Protein AF-A0A7V8Y6H7-F1 (afdb_monomer)

pLDDT: mean 75.38, std 18.02, range [31.42, 97.88]

Structure (mmCIF, N/CA/C/O backbone):
data_AF-A0A7V8Y6H7-F1
#
_entry.id   AF-A0A7V8Y6H7-F1
#
loop_
_atom_site.group_PDB
_atom_site.id
_atom_site.type_symbol
_atom_site.label_atom_id
_atom_site.label_alt_id
_atom_site.label_comp_id
_atom_site.label_asym_id
_atom_site.label_entity_id
_atom_site.label_seq_id
_atom_site.pdbx_PDB_ins_code
_atom_site.Cartn_x
_atom_site.Cartn_y
_atom_site.Cartn_z
_atom_site.occupancy
_atom_site.B_iso_or_equiv
_atom_site.auth_seq_id
_atom_site.auth_comp_id
_atom_site.auth_asym_id
_atom_site.auth_atom_id
_atom_site.pdbx_PDB_model_num
ATOM 1 N N . MET A 1 1 ? 19.768 -3.601 1.498 1.00 40.44 1 MET A N 1
ATOM 2 C CA . MET A 1 1 ? 18.995 -2.654 2.330 1.00 40.44 1 MET A CA 1
ATOM 3 C C . MET A 1 1 ? 17.861 -3.426 2.971 1.00 40.44 1 MET A C 1
ATOM 5 O O . MET A 1 1 ? 17.120 -4.079 2.246 1.00 40.44 1 MET A O 1
ATOM 9 N N . GLU A 1 2 ? 17.799 -3.439 4.300 1.00 31.42 2 GLU A N 1
ATOM 10 C CA . GLU A 1 2 ? 16.850 -4.248 5.075 1.00 31.42 2 GLU A CA 1
ATOM 11 C C . GLU A 1 2 ? 15.540 -3.498 5.346 1.00 31.42 2 GLU A C 1
ATOM 13 O O . GLU A 1 2 ? 15.508 -2.270 5.418 1.00 31.42 2 GLU A O 1
ATOM 18 N N . GLN A 1 3 ? 14.448 -4.254 5.481 1.00 32.84 3 GLN A N 1
ATOM 19 C CA . GLN A 1 3 ? 13.137 -3.726 5.846 1.00 32.84 3 GLN A CA 1
ATOM 20 C C . GLN A 1 3 ? 13.198 -3.147 7.274 1.00 32.84 3 GLN A C 1
ATOM 22 O O . GLN A 1 3 ? 13.633 -3.860 8.178 1.00 32.84 3 GLN A O 1
ATOM 27 N N . PRO A 1 4 ? 12.705 -1.919 7.522 1.00 41.75 4 PRO A N 1
ATOM 28 C CA . PRO A 1 4 ? 12.522 -1.424 8.882 1.00 41.75 4 PRO A CA 1
ATOM 29 C C . PRO A 1 4 ? 11.566 -2.356 9.639 1.00 41.75 4 PRO A C 1
ATOM 31 O O . PRO A 1 4 ? 10.412 -2.527 9.235 1.00 41.75 4 PRO A O 1
ATOM 34 N N . THR A 1 5 ? 12.055 -2.993 10.704 1.00 43.06 5 THR A N 1
ATOM 35 C CA . THR A 1 5 ? 11.294 -3.963 11.514 1.00 43.06 5 THR A CA 1
ATOM 36 C C . THR A 1 5 ? 10.263 -3.300 12.421 1.00 43.06 5 THR A C 1
ATOM 38 O O . THR A 1 5 ? 9.309 -3.950 12.841 1.00 43.06 5 THR A O 1
ATOM 41 N N . ASP A 1 6 ? 10.408 -1.998 12.671 1.00 48.72 6 ASP A N 1
ATOM 42 C CA . ASP A 1 6 ? 9.533 -1.249 13.562 1.00 48.72 6 ASP A CA 1
ATOM 43 C C . ASP A 1 6 ? 8.553 -0.383 12.763 1.00 48.72 6 ASP A C 1
ATOM 45 O O . ASP A 1 6 ? 8.919 0.604 12.119 1.00 48.72 6 ASP A O 1
ATOM 49 N N . HIS A 1 7 ? 7.265 -0.712 12.833 1.00 52.78 7 HIS A N 1
ATOM 50 C CA . HIS A 1 7 ? 6.199 0.126 12.287 1.00 52.78 7 HIS A CA 1
ATOM 51 C C . HIS A 1 7 ? 5.862 1.253 13.270 1.00 52.78 7 HIS A C 1
ATOM 53 O O . HIS A 1 7 ? 4.880 1.178 14.002 1.00 52.78 7 HIS A O 1
ATOM 59 N N . ARG A 1 8 ? 6.691 2.301 13.290 1.00 58.56 8 ARG A N 1
ATOM 60 C CA . ARG A 1 8 ? 6.671 3.321 14.349 1.00 58.56 8 ARG A CA 1
ATOM 61 C C . ARG A 1 8 ? 5.604 4.405 14.218 1.00 58.56 8 ARG A C 1
ATOM 63 O O . ARG A 1 8 ? 5.569 5.230 15.103 1.00 58.56 8 ARG A O 1
ATOM 70 N N . TYR A 1 9 ? 4.747 4.465 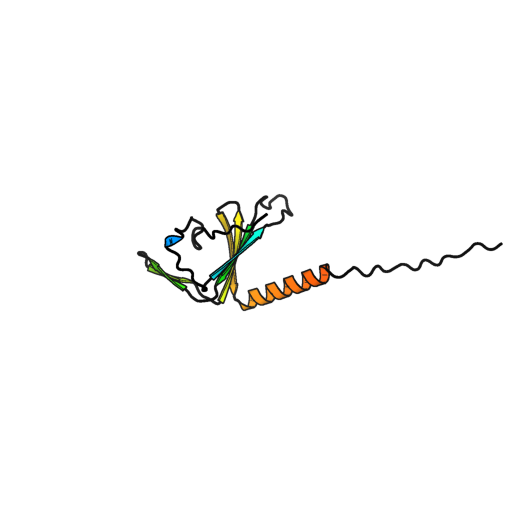13.191 1.00 59.03 9 TYR A N 1
ATOM 71 C CA . TYR A 1 9 ? 4.041 5.724 12.866 1.00 59.03 9 TYR A CA 1
ATOM 72 C C . TYR A 1 9 ? 2.505 5.656 12.792 1.00 59.03 9 TYR A C 1
ATOM 74 O O . TYR A 1 9 ? 1.919 4.734 12.210 1.00 59.03 9 TYR A O 1
ATOM 82 N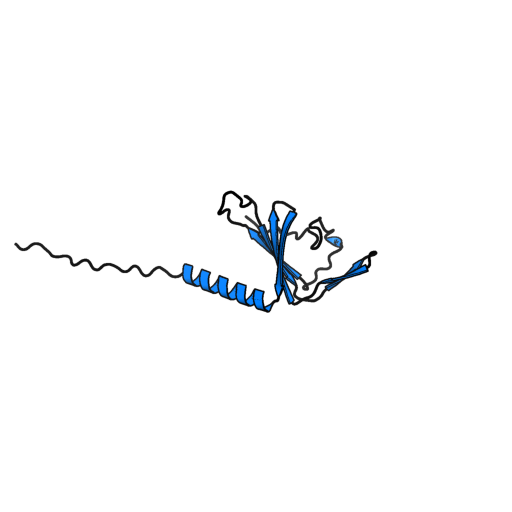 N . CYS A 1 10 ? 1.858 6.707 13.304 1.00 56.53 10 CYS A N 1
ATOM 83 C CA . CYS A 1 10 ? 0.419 6.935 13.317 1.00 56.53 10 CYS A CA 1
ATOM 84 C C . CYS A 1 10 ? -0.161 6.979 11.903 1.00 56.53 10 CYS A C 1
ATOM 86 O O . CYS A 1 10 ? 0.323 7.684 11.020 1.00 56.53 10 CYS A O 1
ATOM 88 N N . VAL A 1 11 ? -1.255 6.246 11.687 1.00 51.28 11 VAL A N 1
ATOM 89 C CA . VAL A 1 11 ? -1.957 6.185 10.392 1.00 51.28 11 VAL A CA 1
ATOM 90 C C . VAL A 1 11 ? -2.651 7.495 10.010 1.00 51.28 11 VAL A C 1
ATOM 92 O O . VAL A 1 11 ? -2.971 7.672 8.837 1.00 51.28 11 VAL A O 1
ATOM 95 N N . ARG A 1 12 ? -2.884 8.385 10.985 1.00 46.31 12 ARG A N 1
ATOM 96 C CA . ARG A 1 12 ? -3.560 9.674 10.802 1.00 46.31 12 ARG A CA 1
ATOM 97 C C . ARG A 1 12 ? -2.582 10.827 10.593 1.00 46.31 12 ARG A C 1
ATOM 99 O O . ARG A 1 12 ? -2.790 11.614 9.683 1.00 46.31 12 ARG A O 1
ATOM 106 N N . CYS A 1 13 ? -1.549 10.930 11.427 1.00 51.81 13 CYS A N 1
ATOM 107 C CA . CYS A 1 13 ? -0.652 12.092 11.451 1.00 51.81 13 CYS A CA 1
ATOM 108 C C . CYS A 1 13 ? 0.823 11.768 11.187 1.00 51.81 13 CYS A C 1
ATOM 110 O O . CYS A 1 13 ? 1.645 12.670 11.233 1.00 51.81 13 CYS A O 1
ATOM 112 N N . GLY A 1 14 ? 1.188 10.503 10.964 1.00 52.28 14 GLY A N 1
ATOM 113 C CA . GLY A 1 14 ? 2.576 10.124 10.689 1.00 52.28 14 GLY A CA 1
ATOM 114 C C . GLY A 1 14 ? 3.529 10.191 11.888 1.00 52.28 14 GLY A C 1
ATOM 115 O O . GLY A 1 14 ? 4.647 9.723 11.760 1.00 52.28 14 GLY A O 1
ATOM 116 N N . MET A 1 15 ? 3.099 10.677 13.058 1.00 49.66 15 MET A N 1
ATOM 117 C CA . MET A 1 15 ? 3.923 10.753 14.276 1.00 49.66 15 MET A CA 1
ATOM 118 C C . MET A 1 15 ? 4.212 9.388 14.898 1.00 49.66 15 MET A C 1
ATOM 120 O O . MET A 1 15 ? 3.430 8.452 14.727 1.00 49.66 15 MET A O 1
ATOM 124 N N . ALA A 1 16 ? 5.300 9.287 15.667 1.00 54.41 16 ALA A N 1
ATOM 125 C CA . ALA A 1 16 ? 5.666 8.051 16.344 1.00 54.41 16 ALA A CA 1
ATOM 126 C C . ALA A 1 16 ? 4.546 7.558 17.293 1.00 54.41 16 ALA A C 1
ATOM 128 O O . ALA A 1 16 ? 4.095 8.309 18.156 1.00 54.41 16 ALA A O 1
ATOM 129 N N . LEU A 1 17 ? 4.081 6.315 17.132 1.00 54.50 17 LEU A N 1
ATOM 130 C CA . LEU A 1 17 ? 3.138 5.659 18.038 1.00 54.50 17 LEU A CA 1
ATOM 131 C C . LEU A 1 17 ? 3.912 4.904 19.127 1.00 54.50 17 LEU A C 1
ATOM 133 O O . LEU A 1 17 ? 4.821 4.144 18.780 1.00 54.50 17 LEU A O 1
ATOM 137 N N . PRO A 1 18 ? 3.539 5.047 20.412 1.00 55.69 18 PRO A N 1
ATOM 138 C CA . PRO A 1 18 ? 4.075 4.209 21.479 1.00 55.69 18 PRO A CA 1
ATOM 139 C C . PRO A 1 18 ? 3.740 2.744 21.189 1.00 55.69 18 PRO A C 1
ATOM 141 O O . PRO A 1 18 ? 2.569 2.368 21.076 1.00 55.69 18 PRO A O 1
ATOM 144 N N . VAL A 1 19 ? 4.775 1.927 21.002 1.00 51.69 19 VAL A N 1
ATOM 145 C CA . VAL A 1 19 ? 4.647 0.529 20.564 1.00 51.69 19 VAL A CA 1
ATOM 146 C C . VAL A 1 19 ? 3.971 -0.318 21.644 1.00 51.69 19 VAL A C 1
ATOM 148 O O . VAL A 1 19 ? 3.278 -1.282 21.333 1.00 51.69 19 VAL A O 1
ATOM 151 N N . GLU A 1 20 ? 4.086 0.093 22.906 1.00 52.81 20 GLU A N 1
ATOM 152 C CA . GLU A 1 20 ? 3.513 -0.580 24.074 1.00 52.81 20 GLU A CA 1
ATOM 153 C C . GLU A 1 20 ? 1.977 -0.509 24.107 1.00 52.81 20 GLU A C 1
ATOM 155 O O . GLU A 1 20 ? 1.336 -1.288 24.809 1.00 52.81 20 GLU A O 1
ATOM 160 N N . LEU A 1 21 ? 1.379 0.411 23.340 1.00 50.34 21 LEU A N 1
ATOM 161 C CA . LEU A 1 21 ? -0.072 0.606 23.255 1.00 50.34 21 LEU A CA 1
ATOM 162 C C . LEU A 1 21 ? -0.713 -0.148 22.080 1.00 50.34 21 LEU A C 1
ATOM 164 O O . LEU A 1 21 ? -1.938 -0.184 21.960 1.00 50.34 21 LEU A O 1
ATOM 168 N N . LEU A 1 22 ? 0.092 -0.748 21.200 1.00 53.88 22 LEU A N 1
ATOM 169 C CA . LEU A 1 22 ? -0.391 -1.499 20.048 1.00 53.88 22 LEU A CA 1
ATOM 170 C C . LEU A 1 22 ? -0.449 -2.987 20.399 1.00 53.88 22 LEU A C 1
ATOM 172 O O . LEU A 1 22 ? 0.550 -3.698 20.319 1.00 53.88 22 LEU A O 1
ATOM 176 N N . ALA A 1 23 ? -1.637 -3.488 20.750 1.00 54.25 23 ALA A N 1
ATOM 177 C CA . ALA A 1 23 ? -1.852 -4.931 20.803 1.00 54.25 23 ALA A CA 1
ATOM 178 C C . ALA A 1 23 ? -1.491 -5.539 19.430 1.00 54.25 23 ALA A C 1
ATOM 180 O O . ALA A 1 23 ? -1.926 -4.990 18.409 1.00 54.25 23 ALA A O 1
ATOM 181 N N . PRO A 1 24 ? -0.722 -6.646 19.359 1.00 55.81 24 PRO A N 1
ATOM 182 C CA . PRO A 1 24 ? -0.422 -7.310 18.097 1.00 55.81 24 PRO A CA 1
ATOM 183 C C . PRO A 1 24 ? -1.727 -7.827 17.490 1.00 55.81 24 PRO A C 1
ATOM 185 O O . PRO A 1 24 ? -2.240 -8.889 17.833 1.00 55.81 24 PRO A O 1
ATOM 188 N N . SER A 1 25 ? -2.307 -7.021 16.609 1.00 58.72 25 SER A N 1
ATOM 189 C CA . SER A 1 25 ? -3.565 -7.307 15.947 1.00 58.72 25 SER A CA 1
ATOM 190 C C . SER A 1 25 ? -3.261 -7.712 14.507 1.00 58.72 25 SER A C 1
ATOM 192 O O . SER A 1 25 ? -2.635 -6.983 13.738 1.00 58.72 25 SER A O 1
ATOM 194 N N . HIS A 1 26 ? -3.756 -8.882 14.101 1.00 65.00 26 HIS A N 1
ATOM 195 C CA . HIS A 1 26 ? -3.761 -9.300 12.695 1.00 65.00 26 HIS A CA 1
ATOM 196 C C . HIS A 1 26 ? -4.757 -8.489 11.845 1.00 65.00 26 HIS A C 1
ATOM 198 O O . HIS A 1 26 ? -5.083 -8.884 10.730 1.00 65.00 26 HIS A O 1
ATOM 204 N N . ALA A 1 27 ? -5.301 -7.379 12.350 1.00 75.56 27 ALA A N 1
ATOM 205 C CA . ALA A 1 27 ? -6.242 -6.565 11.595 1.00 75.56 27 ALA A CA 1
ATOM 206 C C . ALA A 1 27 ? -5.546 -5.704 10.532 1.00 75.56 27 ALA A C 1
ATOM 208 O O . ALA A 1 27 ? -6.214 -5.214 9.621 1.00 75.56 27 ALA A O 1
ATOM 209 N N . LYS A 1 28 ? -4.217 -5.544 10.610 1.00 82.94 28 LYS A N 1
ATOM 210 C CA . LYS A 1 28 ? -3.429 -4.775 9.647 1.00 82.94 28 LYS A CA 1
ATOM 211 C C . LYS A 1 28 ? -2.064 -5.418 9.390 1.00 82.94 28 LYS A C 1
ATOM 213 O O . LYS A 1 28 ? -1.296 -5.625 10.319 1.00 82.94 28 LYS A O 1
ATOM 218 N N . ALA A 1 29 ? -1.726 -5.644 8.124 1.00 85.00 29 ALA A N 1
ATOM 219 C CA . ALA A 1 29 ? -0.361 -5.965 7.697 1.00 85.00 29 ALA A CA 1
ATOM 220 C C . ALA A 1 29 ? 0.283 -4.726 7.061 1.00 85.00 29 ALA A C 1
ATOM 222 O O . ALA A 1 29 ? -0.414 -3.916 6.450 1.00 85.00 29 ALA A O 1
ATOM 223 N N . THR A 1 30 ? 1.591 -4.516 7.217 1.00 86.81 30 THR A N 1
ATOM 224 C CA . THR A 1 30 ? 2.292 -3.380 6.592 1.00 86.81 30 THR A CA 1
ATOM 225 C C . THR A 1 30 ? 3.666 -3.784 6.082 1.00 86.81 30 THR A C 1
ATOM 227 O O . THR A 1 30 ? 4.363 -4.569 6.714 1.00 86.81 30 THR A O 1
ATOM 230 N N . ARG A 1 31 ? 4.060 -3.231 4.934 1.00 86.00 31 ARG A N 1
ATOM 231 C CA . ARG A 1 31 ? 5.396 -3.389 4.358 1.00 86.00 31 ARG A CA 1
ATOM 232 C C . ARG A 1 31 ? 5.836 -2.101 3.663 1.00 86.00 31 ARG A C 1
ATOM 234 O O . ARG A 1 31 ? 4.996 -1.344 3.181 1.00 86.00 31 ARG A O 1
ATOM 241 N N . PHE A 1 32 ? 7.143 -1.870 3.629 1.00 87.06 32 PHE A N 1
ATOM 242 C CA . PHE A 1 32 ? 7.771 -0.779 2.887 1.00 87.06 32 PHE A CA 1
ATOM 243 C C . PHE A 1 32 ? 8.489 -1.325 1.653 1.00 87.06 32 PHE A C 1
ATOM 245 O O . PHE A 1 32 ? 9.072 -2.408 1.704 1.00 87.06 32 PHE A O 1
ATOM 252 N N . PHE A 1 33 ? 8.460 -0.553 0.573 1.00 87.69 33 PHE A N 1
ATOM 253 C CA . PHE A 1 33 ? 9.151 -0.814 -0.682 1.00 87.69 33 PHE A CA 1
ATOM 254 C C . PHE A 1 33 ? 9.974 0.425 -1.031 1.00 87.69 33 PHE A C 1
ATOM 256 O O . PHE A 1 33 ? 9.439 1.534 -1.029 1.00 87.69 33 PHE A O 1
ATOM 263 N N . ALA A 1 34 ? 11.269 0.246 -1.283 1.00 89.12 34 ALA A N 1
ATOM 264 C CA . ALA A 1 34 ? 12.138 1.342 -1.692 1.00 89.12 34 ALA A CA 1
ATOM 265 C C . ALA A 1 34 ? 11.754 1.815 -3.099 1.00 89.12 34 ALA A C 1
ATOM 267 O O . ALA A 1 34 ? 11.515 0.995 -3.990 1.00 89.12 34 ALA A O 1
ATOM 268 N N . GLY A 1 35 ? 11.669 3.130 -3.273 1.00 85.25 35 GLY A N 1
ATOM 269 C CA . GLY A 1 35 ? 11.468 3.755 -4.569 1.00 85.25 35 GLY A CA 1
ATOM 270 C C . GLY A 1 35 ? 12.723 3.688 -5.435 1.00 85.25 35 GLY A C 1
ATOM 271 O O . GLY A 1 35 ? 13.831 3.450 -4.957 1.00 85.25 35 GLY A O 1
ATOM 272 N N . VAL A 1 36 ? 12.526 3.921 -6.728 1.00 85.25 36 VAL A N 1
ATOM 273 C CA . VAL A 1 36 ? 13.600 4.181 -7.687 1.00 85.25 36 VAL A CA 1
ATOM 274 C C . VAL A 1 36 ? 13.382 5.595 -8.202 1.00 85.25 36 VAL A C 1
ATOM 276 O O . VAL A 1 36 ? 12.284 5.907 -8.657 1.00 85.25 36 VAL A O 1
ATOM 279 N N . LYS A 1 37 ? 14.410 6.442 -8.124 1.00 85.25 37 LYS A N 1
ATOM 280 C CA . LYS A 1 37 ? 14.383 7.784 -8.706 1.00 85.25 37 LYS A CA 1
ATOM 281 C C . LYS A 1 37 ? 14.415 7.678 -10.229 1.00 85.25 37 LYS A C 1
ATOM 283 O O . LYS A 1 37 ? 15.381 7.152 -10.781 1.00 85.25 37 LYS A O 1
ATOM 288 N N . VAL A 1 38 ? 13.368 8.155 -10.899 1.00 87.38 38 VAL A N 1
ATOM 289 C CA . VAL A 1 38 ? 13.257 8.122 -12.367 1.00 87.38 38 VAL A CA 1
ATOM 290 C C . VAL A 1 38 ? 13.357 9.531 -12.951 1.00 87.38 38 VAL A C 1
ATOM 292 O O . VAL A 1 38 ? 13.990 9.714 -13.988 1.00 87.38 38 VAL A O 1
ATOM 295 N N . GLY A 1 39 ? 12.762 10.524 -12.291 1.00 86.00 39 GLY A N 1
ATOM 296 C CA . GLY A 1 39 ? 12.801 11.930 -12.684 1.00 86.00 39 GLY A CA 1
ATOM 297 C C . GLY A 1 39 ? 13.491 12.836 -11.665 1.00 86.00 39 GLY A C 1
ATOM 298 O O . GLY A 1 39 ? 13.681 12.490 -10.501 1.00 86.00 39 GLY A O 1
ATOM 299 N N . ASP A 1 40 ? 13.811 14.056 -12.097 1.00 83.81 40 ASP A N 1
ATOM 300 C CA . ASP A 1 40 ? 14.525 15.044 -11.272 1.00 83.81 40 ASP A CA 1
ATOM 301 C C . ASP A 1 40 ? 13.746 15.486 -10.025 1.00 83.81 40 ASP A C 1
ATOM 303 O O . ASP A 1 40 ? 14.343 15.930 -9.046 1.00 83.81 40 ASP A O 1
ATOM 307 N N . LYS A 1 41 ? 12.414 15.364 -10.059 1.00 84.12 41 LYS A N 1
ATOM 308 C CA . LYS A 1 41 ? 11.518 15.712 -8.946 1.00 84.12 41 LYS A CA 1
ATOM 309 C C . LYS A 1 41 ? 11.209 14.539 -8.017 1.00 84.12 41 LYS A C 1
ATOM 311 O O . LYS A 1 41 ? 10.499 14.742 -7.036 1.00 84.12 41 LYS A O 1
ATOM 316 N N . ASP A 1 42 ? 11.698 13.340 -8.322 1.00 81.50 42 ASP A N 1
ATOM 317 C CA . ASP A 1 42 ? 11.470 12.190 -7.456 1.00 81.50 42 ASP A CA 1
ATOM 318 C C . ASP A 1 42 ? 12.422 12.258 -6.247 1.00 81.50 42 ASP A C 1
ATOM 320 O O . ASP A 1 42 ? 13.610 12.577 -6.410 1.00 81.50 42 ASP A O 1
ATOM 324 N N . PRO A 1 43 ? 11.929 11.946 -5.037 1.00 78.31 43 PRO A N 1
ATOM 325 C CA . PRO A 1 43 ? 12.748 11.956 -3.832 1.00 78.31 43 PRO A CA 1
ATOM 326 C C . PRO A 1 43 ? 13.832 10.872 -3.897 1.00 78.31 43 PRO A C 1
ATOM 328 O O . PRO A 1 43 ? 13.563 9.729 -4.269 1.00 78.31 43 PRO A O 1
ATOM 331 N N . GLU A 1 44 ? 15.056 11.216 -3.482 1.00 76.69 44 GLU A N 1
ATOM 332 C CA . GLU A 1 44 ? 16.210 10.293 -3.460 1.00 76.69 44 GLU A CA 1
ATOM 333 C C . GLU A 1 44 ? 15.974 9.076 -2.549 1.00 76.69 44 GLU A C 1
ATOM 335 O O . GLU A 1 44 ? 16.407 7.968 -2.854 1.00 76.69 44 GLU A O 1
ATOM 340 N N . ALA A 1 45 ? 15.252 9.267 -1.441 1.00 78.94 45 ALA A N 1
ATOM 341 C CA . ALA A 1 45 ? 14.955 8.232 -0.449 1.00 78.94 45 ALA A CA 1
ATOM 342 C C . ALA A 1 45 ? 13.441 8.011 -0.282 1.00 78.94 45 ALA A C 1
ATOM 344 O O . ALA A 1 45 ? 12.939 7.872 0.833 1.00 78.94 45 ALA A O 1
ATOM 345 N N . GLY A 1 46 ? 12.698 8.011 -1.392 1.00 84.06 46 GLY A N 1
ATOM 346 C CA . GLY A 1 46 ? 11.261 7.744 -1.375 1.00 84.06 46 GLY A CA 1
ATOM 347 C C . GLY A 1 46 ? 10.934 6.295 -1.004 1.00 84.06 46 GLY A C 1
ATOM 348 O O . GLY A 1 46 ? 11.516 5.357 -1.550 1.00 84.06 46 GLY A O 1
ATOM 349 N N . PHE A 1 47 ? 9.950 6.092 -0.127 1.00 88.69 47 PHE A N 1
ATOM 350 C CA . PHE A 1 47 ? 9.425 4.766 0.208 1.00 88.69 47 PHE A CA 1
ATOM 351 C C . PHE A 1 47 ? 7.929 4.671 -0.070 1.00 88.69 47 PHE A C 1
ATOM 353 O O . PHE A 1 47 ? 7.141 5.518 0.345 1.00 88.69 47 PHE A O 1
ATOM 360 N N . LEU A 1 48 ? 7.508 3.573 -0.691 1.00 90.25 48 LEU A N 1
ATOM 361 C CA . LEU A 1 48 ? 6.108 3.181 -0.731 1.00 90.25 48 LEU A CA 1
ATOM 362 C C . LEU A 1 48 ? 5.801 2.318 0.493 1.00 90.25 48 LEU A C 1
ATOM 364 O O . LEU A 1 48 ? 6.266 1.185 0.606 1.00 90.25 48 LEU A O 1
ATOM 368 N N . ARG A 1 49 ? 4.969 2.819 1.403 1.00 91.69 49 ARG A N 1
ATOM 369 C CA . ARG A 1 49 ? 4.388 2.019 2.482 1.00 91.69 49 ARG A CA 1
ATOM 370 C C . ARG A 1 49 ? 3.029 1.489 2.050 1.00 91.69 49 ARG A C 1
ATOM 372 O O . ARG A 1 49 ? 2.109 2.268 1.798 1.00 91.69 49 ARG A O 1
ATOM 379 N N . VAL A 1 50 ? 2.893 0.168 2.043 1.00 92.19 50 VAL A N 1
ATOM 380 C CA . VAL A 1 50 ? 1.643 -0.542 1.760 1.00 92.19 50 VAL A CA 1
ATOM 381 C C . VAL A 1 50 ? 1.095 -1.108 3.060 1.00 92.19 50 VAL A C 1
ATOM 383 O O . VAL A 1 50 ? 1.776 -1.861 3.756 1.00 92.19 50 VAL A O 1
ATOM 386 N N . SER A 1 51 ? -0.137 -0.744 3.397 1.00 91.75 51 SER A N 1
ATOM 387 C CA . SER A 1 51 ? -0.859 -1.237 4.567 1.00 91.75 51 SER A CA 1
ATOM 388 C C . SER A 1 51 ? -2.146 -1.944 4.138 1.00 91.75 51 SER A C 1
ATOM 390 O O . SER A 1 51 ? -3.037 -1.306 3.586 1.00 91.75 51 SER A O 1
ATOM 392 N N . CYS A 1 52 ? -2.270 -3.238 4.428 1.00 90.50 52 CYS A N 1
ATOM 393 C CA . CYS A 1 52 ? -3.476 -4.024 4.167 1.00 90.50 52 CYS A CA 1
ATOM 394 C C . CYS A 1 52 ? -4.327 -4.089 5.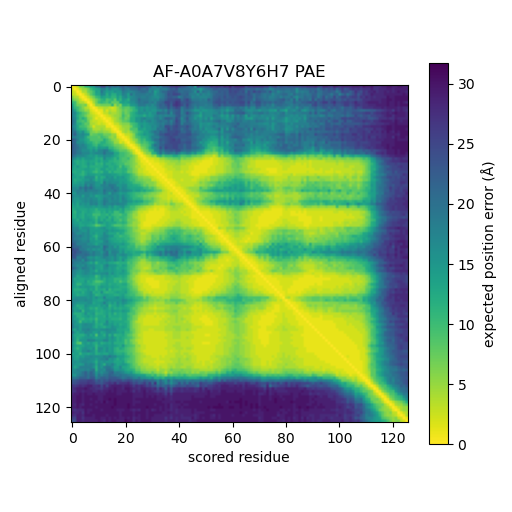433 1.00 90.50 52 CYS A C 1
ATOM 396 O O . CYS A 1 52 ? -3.906 -4.689 6.422 1.00 90.50 52 CYS A O 1
ATOM 398 N N . TYR A 1 53 ? -5.514 -3.492 5.398 1.00 89.81 53 TYR A N 1
ATOM 399 C CA . TYR A 1 53 ? -6.488 -3.548 6.482 1.00 89.81 53 TYR A CA 1
ATOM 400 C C . TYR A 1 53 ? -7.378 -4.767 6.262 1.00 89.81 53 TYR A C 1
ATOM 402 O O . TYR A 1 53 ? -8.200 -4.793 5.352 1.00 89.81 53 TYR A O 1
ATOM 410 N N . LEU A 1 54 ? -7.180 -5.807 7.066 1.00 86.38 54 LEU A N 1
ATOM 411 C CA . LEU A 1 54 ? -7.845 -7.104 6.916 1.00 86.38 54 LEU A CA 1
ATOM 412 C C . LEU A 1 54 ? -9.197 -7.142 7.629 1.00 86.38 54 LEU A C 1
ATOM 414 O O . LEU A 1 54 ? -10.115 -7.826 7.184 1.00 86.38 54 LEU A O 1
ATOM 418 N N . LYS A 1 55 ? -9.323 -6.397 8.728 1.00 84.56 55 LYS A N 1
ATOM 419 C CA . LYS A 1 55 ? -10.537 -6.312 9.542 1.00 84.56 55 LYS A CA 1
ATOM 420 C C . LYS A 1 55 ? -10.833 -4.859 9.876 1.00 84.56 55 LYS A C 1
ATOM 422 O O . LYS A 1 55 ? -9.916 -4.038 9.929 1.00 84.56 55 LYS A O 1
ATOM 427 N N . GLU A 1 56 ? -12.112 -4.569 10.083 1.00 85.06 56 GLU A N 1
ATOM 428 C CA . GLU A 1 56 ? -12.532 -3.293 10.651 1.00 85.06 56 GLU A CA 1
ATOM 429 C C . GLU A 1 56 ? -11.948 -3.142 12.058 1.00 85.06 56 GLU A C 1
ATOM 431 O O . GLU A 1 56 ? -11.837 -4.119 12.803 1.00 85.06 56 GLU A O 1
ATOM 436 N N . GLN A 1 57 ? -11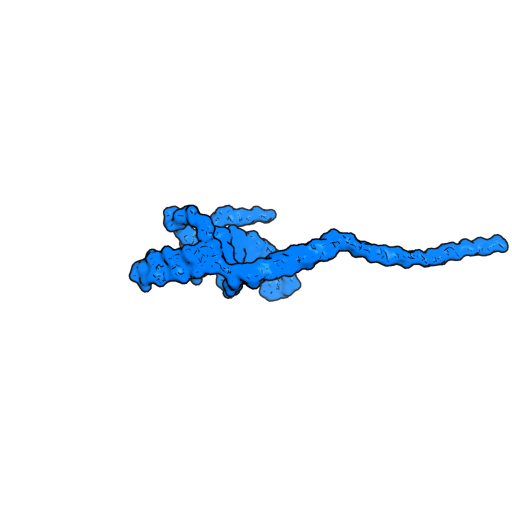.517 -1.929 12.386 1.00 79.69 57 GLN A N 1
ATOM 437 C CA . GLN A 1 57 ? -10.963 -1.596 13.691 1.00 79.69 57 GLN A CA 1
ATOM 438 C C . GLN A 1 57 ? -11.607 -0.321 14.199 1.00 79.69 57 GLN A C 1
ATOM 440 O O . GLN A 1 57 ? -11.586 0.702 13.516 1.00 79.69 57 GLN A O 1
ATOM 445 N N . THR A 1 58 ? -12.119 -0.378 15.417 1.00 77.00 58 THR A N 1
ATOM 446 C CA . THR A 1 58 ? -12.682 0.771 16.112 1.00 77.00 58 THR A CA 1
ATOM 447 C C . THR A 1 58 ? -11.728 1.175 17.225 1.00 77.00 58 THR A C 1
ATOM 449 O O . THR A 1 58 ? -11.326 0.342 18.034 1.00 77.00 58 THR A O 1
ATOM 452 N N . PHE A 1 59 ? -11.346 2.446 17.240 1.00 74.62 59 PHE A N 1
ATOM 453 C CA . PHE A 1 59 ? -10.495 3.044 18.259 1.00 74.62 59 PHE A CA 1
ATOM 454 C C . PHE A 1 59 ? -11.325 4.034 19.062 1.00 74.62 59 PHE A C 1
ATOM 456 O O . PHE A 1 59 ? -11.974 4.905 18.483 1.00 74.62 59 PHE A O 1
ATOM 463 N N . GLU A 1 60 ? -11.287 3.913 20.382 1.00 73.69 60 GLU A N 1
ATOM 464 C CA . GLU A 1 60 ? -11.870 4.901 21.284 1.00 73.69 60 GLU A CA 1
ATOM 465 C C . GLU A 1 60 ? -10.781 5.864 21.757 1.00 73.69 60 GLU A C 1
ATOM 467 O O . GLU A 1 60 ? -9.701 5.441 22.174 1.00 73.69 60 GLU A O 1
ATOM 472 N N . ALA A 1 61 ? -11.058 7.162 21.668 1.00 73.00 61 ALA A N 1
ATOM 473 C CA . ALA A 1 61 ? -10.212 8.231 22.176 1.00 73.00 61 ALA A CA 1
ATOM 474 C C . ALA A 1 61 ? -11.071 9.267 22.918 1.00 73.00 61 ALA A C 1
ATOM 476 O O . ALA A 1 61 ? -12.298 9.276 22.793 1.00 73.00 61 ALA A O 1
ATOM 477 N N . ALA A 1 62 ? -10.432 10.152 23.687 1.00 71.44 62 ALA A N 1
ATOM 478 C CA . ALA A 1 62 ? -11.130 11.172 24.475 1.00 71.44 62 ALA A CA 1
ATOM 479 C C . ALA A 1 62 ? -11.971 12.122 23.601 1.00 71.44 62 ALA A C 1
ATOM 481 O O . ALA A 1 62 ? -12.984 12.653 24.048 1.00 71.44 62 ALA A O 1
ATOM 482 N N . GLU A 1 63 ? -11.570 12.308 22.344 1.00 75.75 63 GLU A N 1
ATOM 483 C CA . GLU A 1 63 ? -12.243 13.159 21.364 1.00 75.75 63 GLU A CA 1
ATOM 484 C C . GLU A 1 63 ? -13.338 12.418 20.577 1.00 75.75 63 GLU A C 1
ATOM 486 O O . GLU A 1 63 ? -14.036 13.032 19.769 1.00 75.75 63 GLU A O 1
ATOM 491 N N . GLY A 1 64 ? -13.489 11.106 20.792 1.00 74.69 64 GLY A N 1
ATOM 492 C CA . GLY A 1 64 ? -14.514 10.272 20.175 1.00 74.69 64 GLY A CA 1
ATOM 493 C C . GLY A 1 64 ? -13.994 8.956 19.600 1.00 74.69 64 GLY A C 1
ATOM 494 O O . GLY A 1 64 ? -12.844 8.553 19.780 1.00 74.69 64 GLY A O 1
ATOM 495 N N . THR A 1 65 ? -14.881 8.277 18.879 1.00 76.44 65 THR A N 1
ATOM 496 C CA . THR A 1 65 ? -14.627 6.957 18.299 1.00 76.44 65 THR A CA 1
ATOM 497 C C . THR A 1 65 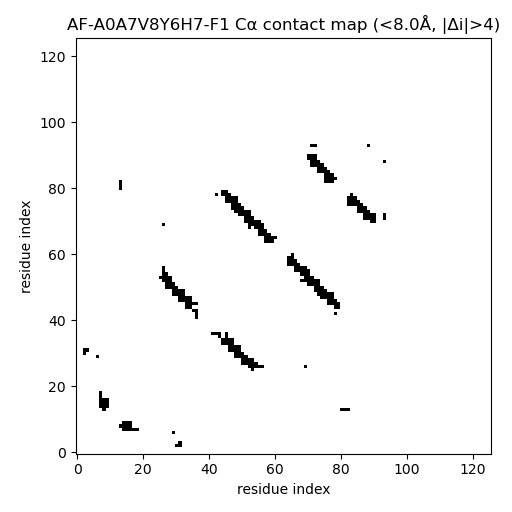? -14.255 7.080 16.822 1.00 76.44 65 THR A C 1
ATOM 499 O O . THR A 1 65 ? -14.964 7.716 16.042 1.00 76.44 65 THR A O 1
ATOM 502 N N . VAL A 1 66 ? -13.157 6.442 16.415 1.00 77.31 66 VAL A N 1
ATOM 503 C CA . VAL A 1 66 ? -12.712 6.369 15.018 1.00 77.31 66 VAL A CA 1
ATOM 504 C C . VAL A 1 66 ? -12.812 4.931 14.530 1.00 77.31 66 VAL A C 1
ATOM 506 O O . VAL A 1 66 ? -12.120 4.051 15.038 1.00 77.31 66 VAL A O 1
ATOM 509 N N . THR A 1 67 ? -13.621 4.702 13.498 1.00 78.44 67 THR A N 1
ATOM 510 C CA . THR A 1 67 ? -13.698 3.405 12.815 1.00 78.44 67 THR A CA 1
ATOM 511 C C . THR A 1 67 ? -12.869 3.434 11.538 1.00 78.44 67 THR A C 1
ATOM 513 O O . THR A 1 67 ? -13.084 4.265 10.655 1.00 78.44 67 THR A O 1
ATOM 516 N N . ILE A 1 68 ? -11.917 2.511 11.435 1.00 81.12 68 ILE A N 1
ATOM 517 C CA . ILE A 1 68 ? -11.141 2.256 10.227 1.00 81.12 68 ILE A CA 1
ATOM 518 C C . ILE A 1 68 ? -11.753 1.042 9.524 1.00 81.12 68 ILE A C 1
ATOM 520 O O . ILE A 1 68 ? -11.708 -0.054 10.092 1.00 81.12 68 ILE A O 1
ATOM 524 N N . PRO A 1 69 ? -12.286 1.200 8.299 1.00 82.19 69 PRO A N 1
ATOM 525 C CA . PRO A 1 69 ? -12.919 0.098 7.591 1.00 82.19 69 PRO A CA 1
ATOM 526 C C . PRO A 1 69 ? -11.910 -1.016 7.307 1.00 82.19 69 PRO A C 1
ATOM 528 O O . PRO A 1 69 ? -10.734 -0.768 7.040 1.00 82.19 69 PRO A O 1
ATOM 531 N N . GLY A 1 70 ? -12.368 -2.262 7.338 1.00 88.06 70 GLY A N 1
ATOM 532 C CA . GLY A 1 70 ? -11.570 -3.391 6.868 1.00 88.06 70 GLY A CA 1
ATOM 533 C C . GLY A 1 70 ? -11.499 -3.453 5.341 1.00 88.06 70 GLY A C 1
ATOM 534 O O . GLY A 1 70 ? -12.022 -2.594 4.634 1.00 88.06 70 GLY A O 1
ATOM 535 N N . ARG A 1 71 ? -10.876 -4.520 4.838 1.00 91.94 71 ARG A N 1
ATOM 536 C CA . ARG A 1 71 ? -10.908 -4.959 3.433 1.00 91.94 71 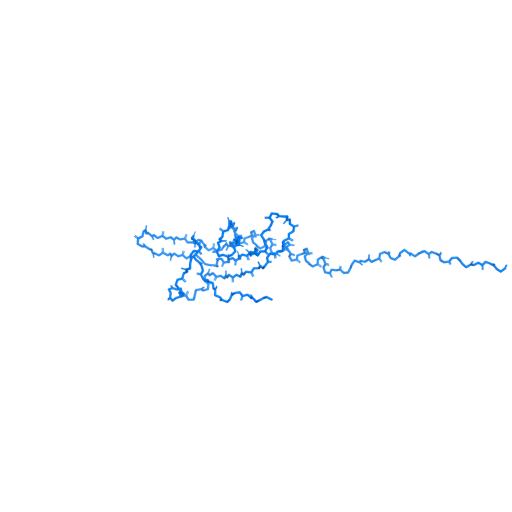ARG A CA 1
ATOM 537 C C . ARG A 1 71 ? -10.503 -3.885 2.421 1.00 91.94 71 ARG A C 1
ATOM 539 O O . ARG A 1 71 ? -11.125 -3.718 1.372 1.00 91.94 71 ARG A O 1
ATOM 546 N N . HIS A 1 72 ? -9.430 -3.169 2.731 1.00 92.12 72 HIS A N 1
ATOM 547 C CA . HIS A 1 72 ? -8.843 -2.197 1.818 1.00 92.12 72 HIS A CA 1
ATOM 548 C C . HIS A 1 72 ? -7.322 -2.165 1.957 1.00 92.12 72 HIS A C 1
ATOM 550 O O . HIS A 1 72 ? -6.753 -2.594 2.967 1.00 92.12 72 HIS A O 1
ATOM 556 N N . VAL A 1 73 ? -6.657 -1.643 0.931 1.00 93.94 73 VAL A N 1
ATOM 557 C CA . VAL A 1 73 ? -5.207 -1.453 0.924 1.00 93.94 73 VAL A CA 1
ATOM 558 C C . VAL A 1 73 ? -4.910 0.030 0.812 1.00 93.94 73 VAL A C 1
ATOM 560 O O . VAL A 1 73 ? -5.450 0.720 -0.050 1.00 93.94 73 VAL A O 1
ATOM 563 N N . ARG A 1 74 ? -4.055 0.524 1.706 1.00 94.00 74 ARG A N 1
ATOM 564 C CA . ARG A 1 74 ? -3.560 1.896 1.698 1.00 94.00 74 ARG A CA 1
ATOM 565 C C . ARG A 1 74 ? -2.125 1.929 1.203 1.00 94.00 74 ARG A C 1
ATOM 567 O O . ARG A 1 74 ? -1.243 1.330 1.814 1.00 94.00 74 ARG A O 1
ATOM 574 N N . PHE A 1 75 ? -1.913 2.685 0.144 1.00 93.44 75 PHE A N 1
ATOM 575 C CA . PHE A 1 75 ? -0.621 3.057 -0.405 1.00 93.44 75 PHE A CA 1
ATOM 576 C C . PHE A 1 75 ? -0.279 4.446 0.117 1.00 93.44 75 PHE A C 1
ATOM 578 O O . PHE A 1 75 ? -1.111 5.347 0.065 1.00 93.44 75 PHE A O 1
ATOM 585 N N . SER A 1 76 ? 0.919 4.630 0.652 1.00 91.62 76 SER A N 1
ATOM 586 C CA . SER A 1 76 ? 1.398 5.945 1.082 1.00 91.62 76 SER A CA 1
ATOM 587 C C . SER A 1 76 ? 2.840 6.135 0.657 1.00 91.62 76 SER A C 1
ATOM 589 O O . SER A 1 76 ? 3.641 5.217 0.826 1.00 91.62 76 SER A O 1
ATOM 591 N N . ILE A 1 77 ? 3.145 7.304 0.103 1.00 88.94 77 ILE A N 1
ATOM 592 C CA . ILE A 1 77 ? 4.495 7.696 -0.295 1.00 88.94 77 ILE A CA 1
ATOM 593 C C . ILE A 1 77 ? 5.107 8.457 0.869 1.00 88.94 77 ILE A C 1
ATOM 595 O O . ILE A 1 77 ? 4.497 9.394 1.383 1.00 88.94 77 ILE A O 1
ATOM 599 N N . TRP A 1 78 ? 6.278 8.014 1.297 1.00 87.69 78 TRP A N 1
ATOM 600 C CA . TRP A 1 78 ? 7.020 8.581 2.408 1.00 87.69 78 TRP A CA 1
ATOM 601 C C . TRP A 1 78 ? 8.331 9.160 1.909 1.00 87.69 78 TRP A C 1
ATOM 603 O O . TRP A 1 78 ? 9.021 8.532 1.105 1.00 87.69 78 TRP A O 1
ATOM 613 N N . GLU A 1 79 ? 8.666 10.328 2.433 1.00 84.81 79 GLU A N 1
ATOM 614 C CA . GLU A 1 79 ? 9.996 10.911 2.363 1.00 84.81 79 GLU A CA 1
ATOM 615 C C . GLU A 1 79 ? 10.473 11.088 3.803 1.00 84.81 79 GLU A C 1
ATOM 617 O O . GLU A 1 79 ? 9.750 11.628 4.642 1.00 84.81 79 GLU A O 1
ATOM 622 N N . GLU A 1 80 ? 11.647 10.539 4.109 1.00 80.38 80 GLU A N 1
ATOM 623 C CA . GLU A 1 80 ? 12.178 10.470 5.472 1.00 80.38 80 GLU A CA 1
ATOM 624 C C . GLU A 1 80 ? 11.176 9.856 6.474 1.00 80.38 80 GLU A C 1
ATOM 626 O O . GLU A 1 80 ? 10.926 8.649 6.451 1.00 80.38 80 GLU A O 1
ATOM 631 N N . SER A 1 81 ? 10.611 10.674 7.369 1.00 77.62 81 SER A N 1
ATOM 632 C CA . SER A 1 81 ? 9.651 10.268 8.405 1.00 77.62 81 SER A CA 1
ATOM 633 C C . SER A 1 81 ? 8.242 10.813 8.170 1.00 77.62 81 SER A C 1
ATOM 635 O O . SER A 1 81 ? 7.412 10.746 9.075 1.00 77.62 81 SER A O 1
ATOM 637 N N . GLU A 1 82 ? 7.947 11.332 6.977 1.00 76.94 82 GLU A N 1
ATOM 638 C CA . GLU A 1 82 ? 6.672 11.983 6.685 1.00 76.94 82 GLU A CA 1
ATOM 639 C C . GLU A 1 82 ? 5.981 11.389 5.456 1.00 76.94 82 GLU A C 1
ATOM 641 O O . GLU A 1 82 ? 6.593 11.116 4.423 1.00 76.94 82 GLU A O 1
ATOM 646 N N . ALA A 1 83 ? 4.665 11.191 5.570 1.00 82.81 83 ALA A N 1
ATOM 647 C CA . ALA A 1 83 ? 3.836 10.757 4.454 1.00 82.81 83 ALA A CA 1
ATOM 648 C C . ALA A 1 83 ? 3.470 11.963 3.579 1.00 82.81 83 ALA A C 1
ATOM 650 O O . ALA A 1 83 ? 2.691 12.815 4.000 1.00 82.81 83 ALA A O 1
ATOM 651 N N . GLN A 1 84 ? 3.970 11.986 2.347 1.00 85.81 84 GLN A N 1
ATOM 652 C CA . GLN A 1 84 ? 3.722 13.056 1.378 1.00 85.81 84 GLN A CA 1
ATOM 653 C C . GLN A 1 84 ? 2.320 12.958 0.772 1.00 85.81 84 GLN A C 1
ATOM 655 O O . GLN A 1 84 ? 1.611 13.947 0.596 1.00 85.81 84 GLN A O 1
ATOM 660 N N . CYS A 1 85 ? 1.888 11.737 0.461 1.00 85.69 85 CYS A N 1
ATOM 661 C CA . CYS A 1 85 ? 0.544 11.479 -0.033 1.00 85.69 85 CYS A CA 1
ATOM 662 C C . CYS A 1 85 ? 0.131 10.033 0.230 1.00 85.69 85 CYS A C 1
ATOM 664 O O . CYS A 1 85 ? 0.956 9.166 0.541 1.00 85.69 85 CYS A O 1
ATOM 666 N N . ALA A 1 86 ? -1.169 9.761 0.119 1.00 91.56 86 ALA A N 1
ATOM 667 C CA . ALA A 1 86 ? -1.679 8.415 0.293 1.00 91.56 86 ALA A CA 1
ATOM 668 C C . ALA A 1 86 ? -3.019 8.184 -0.404 1.00 91.56 86 ALA A C 1
ATOM 670 O O . ALA A 1 86 ? -3.897 9.044 -0.405 1.00 91.56 86 ALA A O 1
ATOM 671 N N . LEU A 1 87 ? -3.191 6.966 -0.906 1.00 91.94 87 LEU A N 1
ATOM 672 C CA . LEU A 1 87 ? -4.381 6.478 -1.584 1.00 91.94 87 LEU A CA 1
ATOM 673 C C . LEU A 1 87 ? -4.838 5.179 -0.923 1.00 91.94 87 LEU A C 1
ATOM 675 O O . LEU A 1 87 ? -4.035 4.279 -0.688 1.00 91.94 87 LEU A O 1
ATOM 679 N N . SER A 1 88 ? -6.130 5.072 -0.637 1.00 93.25 88 SER A N 1
ATOM 680 C CA . SER A 1 88 ? -6.745 3.817 -0.205 1.00 93.25 88 SER A CA 1
ATOM 681 C C . SER A 1 88 ? -7.644 3.294 -1.317 1.00 93.25 88 SER A C 1
ATOM 683 O O . SER A 1 88 ? -8.465 4.047 -1.833 1.00 93.25 88 SER A O 1
ATOM 685 N N . ILE A 1 89 ? -7.504 2.015 -1.659 1.00 95.06 89 ILE A N 1
ATOM 686 C CA . ILE A 1 89 ? -8.348 1.333 -2.647 1.00 95.06 89 ILE A CA 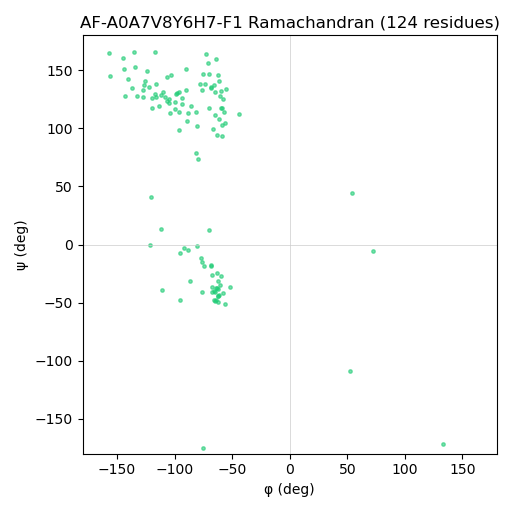1
ATOM 687 C C . ILE A 1 89 ? -8.998 0.094 -2.019 1.00 95.06 89 ILE A C 1
ATOM 689 O O . ILE A 1 89 ? -8.408 -0.511 -1.112 1.00 95.06 89 ILE A O 1
ATOM 693 N N . PRO A 1 90 ? -10.206 -0.295 -2.462 1.00 95.19 90 PRO A N 1
ATOM 694 C CA . PRO A 1 90 ? -10.871 -1.492 -1.961 1.00 95.19 90 PRO A CA 1
ATOM 695 C C . PRO A 1 90 ? -10.080 -2.758 -2.312 1.00 95.19 90 PRO A C 1
ATOM 697 O O . PRO A 1 90 ? -9.272 -2.778 -3.241 1.00 95.19 90 PRO A O 1
ATOM 700 N N . GLU A 1 91 ? -10.337 -3.839 -1.574 1.00 93.94 91 GLU A N 1
ATOM 701 C CA . GLU A 1 91 ? -9.676 -5.136 -1.770 1.00 93.94 91 GLU A CA 1
ATOM 702 C C . GLU A 1 91 ? -9.734 -5.639 -3.225 1.00 93.94 91 GLU A C 1
ATOM 704 O O . GLU A 1 91 ? -8.769 -6.228 -3.703 1.00 93.94 91 GLU A O 1
ATOM 709 N N . THR A 1 92 ? -10.838 -5.399 -3.937 1.00 95.75 92 THR A N 1
ATOM 710 C CA . THR A 1 92 ? -11.020 -5.834 -5.331 1.00 95.75 92 THR A CA 1
ATOM 711 C C . THR A 1 92 ? -10.029 -5.161 -6.279 1.00 95.75 92 THR A C 1
ATOM 713 O O . THR A 1 92 ? -9.349 -5.847 -7.036 1.00 95.75 92 THR A O 1
ATOM 716 N N . GLU A 1 93 ? -9.876 -3.841 -6.177 1.00 97.75 93 GLU A N 1
ATOM 717 C CA . GLU A 1 93 ? -8.914 -3.068 -6.973 1.00 97.75 93 GLU A CA 1
ATOM 718 C C . GLU A 1 93 ? -7.472 -3.410 -6.592 1.00 97.75 93 GLU A C 1
ATOM 720 O O . GLU A 1 93 ? -6.598 -3.516 -7.447 1.00 97.75 93 GLU A O 1
ATOM 725 N N . ALA A 1 94 ? -7.211 -3.656 -5.305 1.00 95.50 94 ALA A N 1
ATOM 726 C CA . ALA A 1 94 ? -5.890 -4.088 -4.858 1.00 95.50 94 ALA A CA 1
ATOM 727 C C . ALA A 1 94 ? -5.496 -5.462 -5.424 1.00 95.50 94 ALA A C 1
ATOM 729 O O . ALA A 1 94 ? -4.329 -5.671 -5.759 1.00 95.50 94 ALA A O 1
ATOM 730 N N . ARG A 1 95 ? -6.453 -6.392 -5.547 1.00 95.81 95 ARG A N 1
ATOM 731 C CA . ARG A 1 95 ? -6.233 -7.694 -6.194 1.00 95.81 95 ARG A CA 1
ATOM 732 C C . ARG A 1 95 ? -5.950 -7.528 -7.683 1.00 95.81 95 ARG A C 1
ATOM 734 O O . ARG A 1 95 ? -4.941 -8.050 -8.145 1.00 95.81 95 ARG A O 1
ATOM 741 N N . ALA A 1 96 ? -6.761 -6.737 -8.386 1.00 97.62 96 ALA A N 1
ATOM 742 C CA . ALA A 1 96 ? -6.549 -6.446 -9.803 1.00 97.62 96 ALA A CA 1
ATOM 743 C C . ALA A 1 96 ? -5.173 -5.801 -10.062 1.00 97.62 96 ALA A C 1
ATOM 745 O O . ALA A 1 96 ? -4.461 -6.195 -10.984 1.00 97.62 96 ALA A O 1
ATOM 746 N N . LEU A 1 97 ? -4.746 -4.868 -9.202 1.00 97.00 97 LEU A N 1
ATOM 747 C CA . LEU A 1 97 ? -3.414 -4.263 -9.272 1.00 97.00 97 LEU A CA 1
ATOM 748 C C . LEU A 1 97 ? -2.293 -5.297 -9.086 1.00 97.00 97 LEU A C 1
ATOM 750 O O . LEU A 1 97 ? -1.300 -5.270 -9.812 1.00 97.00 97 LEU A O 1
ATOM 754 N N . ALA A 1 98 ? -2.435 -6.206 -8.118 1.00 96.44 98 ALA A N 1
ATOM 755 C CA . ALA A 1 98 ? -1.444 -7.251 -7.871 1.00 96.44 98 ALA A CA 1
ATOM 756 C C . ALA A 1 98 ? -1.330 -8.230 -9.051 1.00 96.44 98 ALA A C 1
ATOM 758 O O . ALA A 1 98 ? -0.218 -8.609 -9.422 1.00 96.44 98 ALA A O 1
ATOM 759 N N . GLU A 1 99 ? -2.461 -8.606 -9.653 1.00 97.38 99 GLU A N 1
ATOM 760 C CA . GLU A 1 99 ? -2.516 -9.446 -10.854 1.00 97.38 99 GLU A CA 1
ATOM 761 C C . GLU A 1 99 ? -1.824 -8.763 -12.036 1.00 97.38 99 GLU A C 1
ATOM 763 O O . GLU A 1 99 ? -0.913 -9.344 -12.624 1.00 97.38 99 GLU A O 1
ATOM 768 N N . PHE A 1 100 ? -2.160 -7.498 -12.305 1.00 97.88 100 PHE A N 1
ATOM 769 C CA . PHE A 1 100 ? -1.539 -6.707 -13.368 1.00 97.88 100 PHE A CA 1
ATOM 770 C C . PHE A 1 100 ? -0.010 -6.628 -13.223 1.00 97.88 100 PHE A C 1
ATOM 772 O O . PHE A 1 100 ? 0.723 -6.943 -14.161 1.00 97.88 100 PHE A O 1
ATOM 779 N N . ILE A 1 101 ? 0.491 -6.259 -12.038 1.00 96.00 101 ILE A N 1
ATOM 780 C CA . ILE A 1 101 ? 1.939 -6.171 -11.789 1.00 96.00 101 ILE A CA 1
ATOM 781 C C . ILE A 1 101 ? 2.598 -7.546 -11.958 1.00 96.00 101 ILE A C 1
ATOM 783 O O . ILE A 1 101 ? 3.655 -7.655 -12.580 1.00 96.00 101 ILE A O 1
ATOM 787 N N . GLY A 1 102 ? 1.986 -8.604 -11.419 1.00 95.75 102 GLY A N 1
ATOM 788 C CA . GLY A 1 102 ? 2.504 -9.966 -11.533 1.00 95.75 102 GLY A CA 1
ATOM 789 C C . GLY A 1 102 ? 2.582 -10.459 -12.980 1.00 95.75 102 GLY A C 1
ATOM 790 O O . GLY A 1 102 ? 3.550 -11.125 -13.352 1.00 95.75 102 GLY A O 1
ATOM 791 N N . ASP A 1 103 ? 1.599 -10.120 -13.810 1.00 95.62 103 ASP A N 1
ATOM 792 C CA . ASP A 1 103 ? 1.583 -10.444 -15.238 1.00 95.62 103 ASP A CA 1
ATOM 793 C C . ASP A 1 103 ? 2.702 -9.731 -15.999 1.00 95.62 103 ASP A C 1
ATOM 795 O O . ASP A 1 103 ? 3.463 -10.381 -16.721 1.00 95.62 103 ASP A O 1
ATOM 799 N N . GLU A 1 104 ? 2.861 -8.423 -15.798 1.00 96.69 104 GLU A N 1
ATOM 800 C CA . GLU A 1 104 ? 3.884 -7.639 -16.493 1.00 96.69 104 GLU A CA 1
ATOM 801 C C . GLU A 1 104 ? 5.306 -8.032 -16.071 1.00 96.69 104 GLU A C 1
ATOM 803 O O . GLU A 1 104 ? 6.180 -8.209 -16.922 1.00 96.69 104 GLU A O 1
ATOM 808 N N . LEU A 1 105 ? 5.548 -8.286 -14.780 1.00 93.81 105 LEU A N 1
ATOM 809 C CA . LEU A 1 105 ? 6.853 -8.773 -14.318 1.00 93.81 105 LEU A CA 1
ATOM 810 C C . LEU A 1 105 ? 7.194 -10.153 -14.898 1.00 93.81 105 LEU A 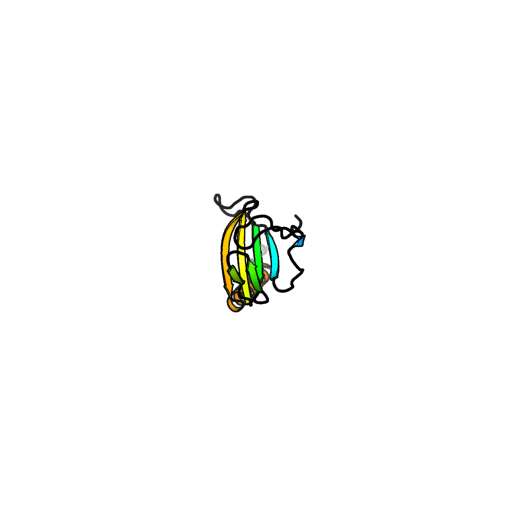C 1
ATOM 812 O O . LEU A 1 105 ? 8.347 -10.405 -15.254 1.00 93.81 105 LEU A O 1
ATOM 816 N N . ARG A 1 106 ? 6.203 -11.042 -15.047 1.00 94.06 106 ARG A N 1
ATOM 817 C CA . ARG A 1 106 ? 6.401 -12.341 -15.711 1.00 94.06 106 ARG A CA 1
ATOM 818 C C . ARG A 1 106 ? 6.734 -12.182 -17.189 1.00 94.06 106 ARG A C 1
ATOM 820 O O . ARG A 1 106 ? 7.605 -12.898 -17.674 1.00 94.06 106 ARG A O 1
ATOM 827 N N . ARG A 1 107 ? 6.083 -11.254 -17.896 1.00 92.50 107 ARG A N 1
ATOM 828 C CA . ARG A 1 107 ? 6.397 -10.944 -19.302 1.00 92.50 107 ARG A CA 1
ATOM 829 C C . ARG A 1 107 ? 7.821 -10.419 -19.456 1.00 92.50 107 ARG A C 1
ATOM 831 O O . ARG A 1 107 ? 8.537 -10.881 -20.337 1.00 92.50 107 ARG A O 1
ATOM 838 N N . LEU A 1 108 ? 8.253 -9.514 -18.577 1.00 89.44 108 LEU A N 1
ATOM 839 C CA . LEU A 1 108 ? 9.621 -8.984 -18.575 1.00 89.44 108 LEU A CA 1
ATOM 840 C C . LEU A 1 108 ? 10.686 -10.062 -18.327 1.00 89.44 108 LEU A C 1
ATOM 842 O O . LEU A 1 108 ? 11.794 -9.954 -18.846 1.00 89.44 108 LEU A O 1
ATOM 846 N N . ALA A 1 109 ? 10.359 -11.099 -17.553 1.00 87.56 109 ALA A N 1
ATOM 847 C CA . ALA A 1 109 ? 11.267 -12.203 -17.258 1.00 87.56 109 ALA A CA 1
ATOM 848 C C . ALA A 1 109 ? 11.410 -13.223 -18.407 1.00 87.56 109 ALA A C 1
ATOM 850 O O . ALA A 1 109 ? 12.294 -14.080 -18.347 1.00 87.56 109 ALA A O 1
ATOM 851 N N . GLN A 1 110 ? 10.564 -13.171 -19.443 1.00 82.25 110 GLN A N 1
ATOM 852 C CA . GLN A 1 110 ? 10.685 -14.075 -20.586 1.00 82.25 110 GLN A CA 1
ATOM 853 C C . GLN A 1 110 ? 11.848 -13.639 -21.491 1.00 82.25 110 GLN A C 1
ATOM 855 O O . GLN A 1 110 ? 11.951 -12.458 -21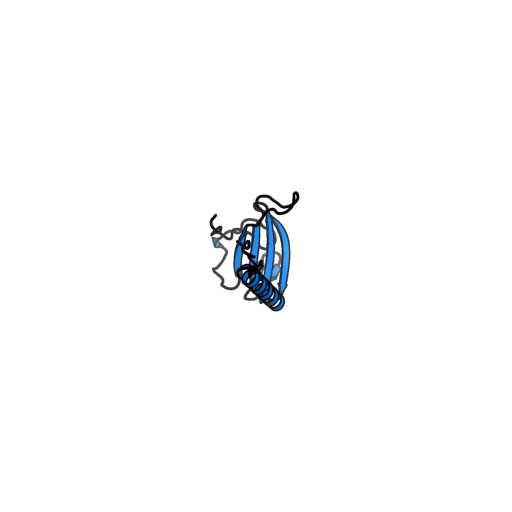.836 1.00 82.25 110 GLN A O 1
ATOM 860 N N . PRO A 1 111 ? 12.729 -14.566 -21.913 1.00 67.81 111 PRO A N 1
ATOM 861 C CA . PRO A 1 111 ? 13.804 -14.232 -22.834 1.00 67.81 111 PRO A CA 1
ATOM 862 C C . PRO A 1 111 ? 13.202 -13.705 -24.135 1.00 67.81 111 PRO A C 1
ATOM 864 O O . PRO A 1 111 ? 12.347 -14.350 -24.746 1.00 67.81 111 PRO A O 1
ATOM 867 N N . ARG A 1 112 ? 13.658 -12.524 -24.570 1.00 66.12 112 ARG A N 1
ATOM 868 C CA . ARG A 1 112 ? 13.318 -12.006 -25.895 1.00 66.12 112 ARG A CA 1
ATOM 869 C C . ARG A 1 112 ? 13.765 -13.048 -26.912 1.00 66.12 112 ARG A C 1
ATOM 871 O O . ARG A 1 112 ? 14.958 -13.313 -27.025 1.00 66.12 112 ARG A O 1
ATOM 878 N N . CYS A 1 113 ? 12.810 -13.651 -27.615 1.00 50.03 113 CYS A N 1
ATOM 879 C CA . CYS A 1 113 ? 13.104 -14.515 -28.745 1.00 50.03 113 CYS A CA 1
ATOM 880 C C . CYS A 1 113 ? 13.876 -13.663 -29.758 1.00 50.03 113 CYS A C 1
ATOM 882 O O . CYS A 1 113 ? 13.307 -12.774 -30.390 1.00 50.03 113 CYS A O 1
ATOM 884 N N . SER A 1 114 ? 15.195 -13.849 -29.829 1.00 55.28 114 SER A N 1
ATOM 885 C CA . SER A 1 114 ? 16.009 -13.235 -30.863 1.00 55.28 114 SER A CA 1
ATOM 886 C C . SER A 1 114 ? 15.557 -13.849 -32.178 1.00 55.28 114 SER A C 1
ATOM 888 O O . SER A 1 114 ? 15.784 -15.037 -32.413 1.00 55.28 114 SER A O 1
ATOM 890 N N . THR A 1 115 ? 14.914 -13.061 -33.030 1.00 53.19 115 THR A N 1
ATOM 891 C CA . THR A 1 115 ? 14.860 -13.354 -34.458 1.00 53.19 115 THR A CA 1
ATOM 892 C C . THR A 1 115 ? 16.303 -13.397 -34.949 1.00 53.19 115 THR A C 1
ATOM 894 O O . THR A 1 115 ? 16.911 -12.360 -35.206 1.00 53.19 115 THR A O 1
ATOM 897 N N . ALA A 1 116 ? 16.883 -14.597 -34.971 1.00 50.62 116 ALA A N 1
ATOM 898 C CA . ALA A 1 116 ? 18.120 -14.867 -35.671 1.00 50.62 116 ALA A CA 1
ATOM 899 C C . ALA A 1 116 ? 17.811 -14.701 -37.158 1.00 50.62 116 ALA A C 1
ATOM 901 O O . ALA A 1 116 ? 17.199 -15.566 -37.785 1.00 50.62 116 ALA A O 1
ATOM 902 N N . ASP A 1 117 ? 18.181 -13.533 -37.668 1.00 48.91 117 ASP A N 1
ATOM 903 C CA . ASP A 1 117 ? 18.264 -13.240 -39.086 1.00 48.91 117 ASP A CA 1
ATOM 904 C C . ASP A 1 117 ? 19.206 -14.288 -39.693 1.00 48.91 117 ASP A C 1
ATOM 906 O O . ASP A 1 117 ? 20.413 -14.299 -39.439 1.00 48.91 117 ASP A O 1
ATOM 910 N N . SER A 1 118 ? 18.635 -15.262 -40.397 1.00 53.66 118 SER A N 1
ATOM 911 C CA . SER A 1 118 ? 19.387 -16.290 -41.113 1.00 53.66 118 SER A CA 1
ATOM 912 C C . SER A 1 118 ? 19.868 -15.656 -42.412 1.00 53.66 118 SER A C 1
ATOM 914 O O . SER A 1 118 ? 19.327 -15.895 -43.485 1.00 53.66 118 SER A O 1
ATOM 916 N N . GLY A 1 119 ? 20.870 -14.785 -42.286 1.00 44.56 119 GLY A N 1
ATOM 917 C CA . GLY A 1 119 ? 21.619 -14.261 -43.415 1.00 44.56 119 GLY A CA 1
ATOM 918 C C . GLY A 1 119 ? 22.318 -15.413 -44.131 1.00 44.56 119 GLY A C 1
ATOM 919 O O . GLY A 1 119 ? 23.264 -16.000 -43.608 1.00 44.56 119 GLY A O 1
ATOM 920 N N . GLU A 1 120 ? 21.809 -15.743 -45.313 1.00 45.19 120 GLU A N 1
ATOM 921 C CA . GLU A 1 120 ? 22.380 -16.656 -46.299 1.00 45.19 120 GLU A CA 1
ATOM 922 C C . GLU A 1 120 ? 23.890 -16.417 -46.475 1.00 45.19 120 GLU A C 1
ATOM 924 O O . GLU A 1 120 ? 24.328 -15.395 -47.006 1.00 45.19 120 GLU A O 1
ATOM 929 N N . TRP A 1 121 ? 24.710 -17.379 -46.049 1.00 50.62 121 TRP A N 1
ATOM 930 C CA . TRP A 1 121 ? 26.133 -17.403 -46.370 1.00 50.62 121 TRP A CA 1
ATOM 931 C C . TRP A 1 121 ? 26.308 -17.978 -47.781 1.00 50.62 121 TRP A C 1
ATOM 933 O O . TRP A 1 121 ? 26.259 -19.192 -47.973 1.00 50.62 121 TRP A O 1
ATOM 943 N N . SER A 1 122 ? 26.531 -17.120 -48.777 1.00 51.94 122 SER A N 1
ATOM 944 C CA . SER A 1 122 ? 26.980 -17.550 -50.108 1.00 51.94 122 SER A CA 1
ATOM 945 C C . SER A 1 122 ? 28.507 -17.679 -50.127 1.00 51.94 122 SER A C 1
ATOM 947 O O . SER A 1 122 ? 29.223 -16.708 -49.891 1.00 51.94 122 SER A O 1
ATOM 949 N N . ALA A 1 123 ? 29.017 -18.885 -50.390 1.00 53.31 123 ALA A N 1
ATOM 950 C CA . ALA A 1 123 ? 30.445 -19.133 -50.595 1.00 53.31 123 ALA A CA 1
ATOM 951 C C . ALA A 1 123 ? 30.900 -18.645 -51.989 1.00 53.31 123 ALA A C 1
ATOM 953 O O . ALA A 1 123 ? 30.118 -18.736 -52.938 1.00 53.31 123 ALA A O 1
ATOM 954 N N . PRO A 1 124 ? 32.146 -18.158 -52.157 1.00 51.31 124 PRO A N 1
ATOM 955 C CA . PRO A 1 124 ? 32.647 -17.772 -53.471 1.00 51.31 124 PRO A CA 1
ATOM 956 C C . PRO A 1 124 ? 32.961 -19.013 -54.323 1.00 51.31 124 PRO A C 1
ATOM 958 O O . PRO A 1 124 ? 33.521 -19.995 -53.832 1.00 51.31 124 PRO A O 1
ATOM 961 N N . ALA A 1 125 ? 32.583 -18.955 -55.602 1.00 57.81 125 ALA A N 1
ATOM 962 C CA . ALA A 1 125 ? 32.916 -19.959 -56.609 1.00 57.81 125 ALA A CA 1
ATOM 963 C C . ALA A 1 125 ? 34.417 -19.919 -56.961 1.00 57.81 125 ALA A C 1
ATOM 965 O O . ALA A 1 125 ? 35.033 -18.853 -56.910 1.00 57.81 125 ALA A O 1
ATOM 966 N N . GLN A 1 126 ? 34.964 -21.100 -57.273 1.00 59.25 126 GLN A N 1
ATOM 967 C CA . GLN A 1 126 ? 36.367 -21.358 -57.631 1.00 59.25 126 GLN A CA 1
ATOM 968 C C . GLN A 1 126 ? 36.776 -20.714 -58.957 1.00 59.25 126 GLN A C 1
ATOM 970 O O . GLN A 1 126 ? 35.926 -20.680 -59.877 1.00 59.25 126 GLN A O 1
#

Nearest PDB structures (foldseek):
  8cht-assembly2_B  TM=6.470E-01  e=3.291E-01  Homo sapiens
  8cht-assembly1_A  TM=6.170E-01  e=3.887E-01  Homo sapiens
  7ohq-assembly1_v  TM=3.191E-01  e=4.225E+00  Saccharomyces cerevisiae S288C
  3f8h-assembly1_B  TM=3.188E-01  e=3.028E+00  Ruegeria sp. TM1040
  1sfn-assembly1_A  TM=2.700E-01  e=4.225E+00  Deinococcus radiodurans

Radius of gyration: 23.48 Å; Cα contacts (8 Å, |Δi|>4): 158; chains: 1; bounding box: 51×37×82 Å

Secondary structure (DSSP, 8-state):
-PPPS---B-TTT-PBPPGGG----TTEEEEEEE----STTS-TTEEEEEEEE-S-EEEEETTEEEEEPSSEEEEEEEETTEEEEEEEEEHHHHHHHHHHHHHHHHHHTS-----------PPPP-

Mean predicted aligned error: 12.8 Å

Foldseek 3Di:
DDWDPDPQADPPFLHGDDPVPDDPDPQKDKTKDFDDDDDPPDAPGKIKIKMAGAAWDWDQDPVGIDIDHHQKIKIFIDDPSDTPDIDIDGNVVVVVVVVVVVVVVVVVPDPDPPPPPPPDDDDDDD

Solvent-accessible surface area (backbone atoms only — not comparable to full-atom values): 7919 Å² total; per-residue (Å²): 139,80,79,81,86,69,88,46,53,36,95,86,77,39,46,79,46,69,68,92,77,56,74,93,53,87,38,52,49,75,51,75,41,80,60,77,68,85,53,95,86,46,57,91,67,27,30,41,37,41,35,40,24,66,36,65,45,77,46,82,51,98,94,45,75,49,76,46,73,35,52,26,36,35,43,30,39,28,48,89,78,40,70,78,48,72,51,75,41,49,45,69,59,50,48,54,50,50,51,53,53,54,52,53,54,53,58,69,70,49,78,78,81,73,82,75,77,80,75,81,83,80,80,85,82,134

Sequence (126 aa):
MEQPTDHRYCVRCGMALPVELLAPSHAKATRFFAGVKVGDKDPEAGFLRVSCYLKEQTFEAAEGTVTIPGRHVRFSIWEESEAQCALSIPETEARALAEFIGDELRRLAQPRCSTADSGEWSAPAQ